Protein AF-A0A816W2F0-F1 (afdb_monomer_lite)

Sequence (59 aa):
TLSNDALFGSYLNVADPNEPNWKQRFFDSQAMYDRLKSIKQVADPQGLFICKNCVGSDD

pLDDT: mean 90.83, std 13.06, range [43.97, 98.62]

Radius of gyration: 12.19 Å; chains: 1; bounding box: 40×15×25 Å

InterPro domains:
  IPR012951 Berberine/berberine-like [PF08031] (10-49)
  IPR016169 FAD-binding, type PCMH, subdomain 2 [G3DSA:3.30.465.10] (23-49)

Structure (mmCIF, N/CA/C/O backbone):
data_AF-A0A816W2F0-F1
#
_entry.id   AF-A0A816W2F0-F1
#
loop_
_atom_site.group_PDB
_atom_site.id
_atom_site.type_symbol
_atom_site.label_atom_id
_atom_site.label_alt_id
_atom_site.label_comp_id
_atom_site.label_asym_id
_atom_site.label_entity_id
_atom_site.label_seq_id
_atom_site.pdbx_PDB_ins_code
_atom_site.Cartn_x
_atom_site.Cartn_y
_atom_site.Cartn_z
_atom_site.occupancy
_atom_site.B_iso_or_equiv
_atom_site.auth_seq_id
_atom_site.auth_comp_id
_atom_site.auth_asym_id
_atom_site.auth_atom_id
_atom_site.pdbx_PDB_model_num
ATOM 1 N N . THR A 1 1 ? 24.535 -4.842 3.550 1.00 43.97 1 THR A N 1
ATOM 2 C CA . THR A 1 1 ? 24.329 -4.635 2.102 1.00 43.97 1 THR A CA 1
ATOM 3 C C . THR A 1 1 ? 22.878 -4.261 1.934 1.00 43.97 1 THR A C 1
ATOM 5 O O . THR A 1 1 ? 22.043 -5.040 2.371 1.00 43.97 1 THR A O 1
ATOM 8 N N . LEU A 1 2 ? 22.562 -3.059 1.448 1.00 48.97 2 LEU A N 1
ATOM 9 C CA . LEU A 1 2 ? 21.169 -2.721 1.136 1.00 48.97 2 LEU A CA 1
ATOM 10 C C . LEU A 1 2 ? 20.705 -3.717 0.067 1.00 48.97 2 LEU A C 1
ATOM 12 O O . LEU A 1 2 ? 21.402 -3.887 -0.934 1.00 48.97 2 LEU A O 1
ATOM 16 N N . SER A 1 3 ? 19.611 -4.442 0.305 1.00 57.81 3 SER A N 1
ATOM 17 C CA . SER A 1 3 ? 19.024 -5.273 -0.744 1.00 57.81 3 SER A CA 1
ATOM 18 C C . SER A 1 3 ? 18.654 -4.355 -1.905 1.00 57.81 3 SER A C 1
ATOM 20 O O . SER A 1 3 ? 18.059 -3.299 -1.689 1.00 57.81 3 SER A O 1
ATOM 22 N N . ASN A 1 4 ? 19.001 -4.748 -3.132 1.00 56.72 4 ASN A N 1
ATOM 23 C CA . ASN A 1 4 ? 18.692 -3.986 -4.351 1.00 56.72 4 ASN A CA 1
ATOM 24 C C . ASN A 1 4 ? 17.193 -3.641 -4.490 1.00 56.72 4 ASN A C 1
ATOM 26 O O . ASN A 1 4 ? 16.842 -2.722 -5.223 1.00 56.72 4 ASN A O 1
ATOM 30 N N . ASP A 1 5 ? 16.323 -4.337 -3.756 1.00 57.75 5 ASP A N 1
ATOM 31 C CA . ASP A 1 5 ? 14.886 -4.079 -3.671 1.00 57.75 5 ASP A CA 1
ATOM 32 C C . ASP A 1 5 ? 14.494 -2.729 -3.057 1.00 57.75 5 ASP A C 1
ATOM 34 O O . ASP A 1 5 ? 13.375 -2.282 -3.280 1.00 57.75 5 ASP A O 1
ATOM 38 N N . ALA A 1 6 ? 15.383 -2.067 -2.310 1.00 60.97 6 ALA A N 1
ATOM 39 C CA . ALA A 1 6 ? 15.063 -0.823 -1.605 1.00 60.97 6 ALA A CA 1
ATOM 40 C C . ALA A 1 6 ? 15.325 0.461 -2.419 1.00 60.97 6 ALA A C 1
ATOM 42 O O . ALA A 1 6 ? 15.082 1.553 -1.914 1.00 60.97 6 ALA A O 1
ATOM 43 N N . LEU A 1 7 ? 15.865 0.366 -3.641 1.00 71.31 7 LEU A N 1
ATOM 44 C CA . LEU A 1 7 ? 16.316 1.543 -4.404 1.00 71.31 7 LEU A CA 1
ATOM 45 C C . LEU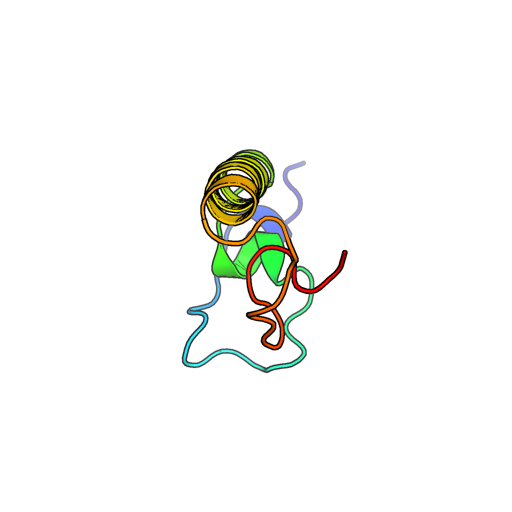 A 1 7 ? 15.329 2.027 -5.477 1.00 71.31 7 LEU A C 1
ATOM 47 O O . LEU A 1 7 ? 15.505 3.130 -5.991 1.00 71.31 7 LEU A O 1
ATOM 51 N N . PHE A 1 8 ? 14.310 1.237 -5.830 1.00 83.69 8 PHE A N 1
ATOM 52 C CA . PHE A 1 8 ? 13.412 1.543 -6.947 1.00 83.69 8 PHE A CA 1
ATOM 53 C C . PHE A 1 8 ? 11.946 1.319 -6.579 1.00 83.69 8 PHE A C 1
ATOM 55 O O . PHE A 1 8 ? 11.600 0.324 -5.945 1.00 83.69 8 PHE A O 1
ATOM 62 N N . GLY A 1 9 ? 11.086 2.236 -7.021 1.00 91.75 9 GLY A N 1
ATOM 63 C CA . GLY A 1 9 ? 9.635 2.144 -6.883 1.00 91.75 9 GLY A CA 1
ATOM 64 C C . GLY A 1 9 ? 8.939 1.872 -8.216 1.00 91.75 9 GLY A C 1
ATOM 65 O O . GLY A 1 9 ? 9.518 2.055 -9.288 1.00 91.75 9 GLY A O 1
ATOM 66 N N . SER A 1 10 ? 7.676 1.477 -8.127 1.00 94.25 10 SER A N 1
ATOM 67 C CA . SER A 1 10 ? 6.758 1.287 -9.247 1.00 94.25 10 SER A CA 1
ATOM 68 C C . SER A 1 10 ? 5.581 2.250 -9.085 1.00 94.25 10 SER A C 1
ATOM 70 O O . SER A 1 10 ? 5.069 2.458 -7.986 1.00 94.25 10 SER A O 1
ATOM 72 N N . TYR A 1 11 ? 5.126 2.860 -10.178 1.00 95.25 11 TYR A N 1
ATOM 73 C CA . TYR A 1 11 ? 3.971 3.752 -10.120 1.0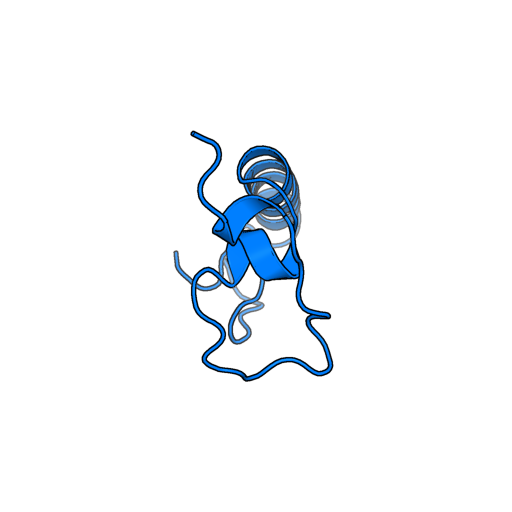0 95.25 11 TYR A CA 1
ATOM 74 C C . TYR A 1 11 ? 2.678 2.929 -10.096 1.00 95.25 11 TYR A C 1
ATOM 76 O O . TYR A 1 11 ? 2.320 2.320 -11.102 1.00 95.25 11 TYR A O 1
ATOM 84 N N . LEU A 1 12 ? 1.981 2.930 -8.952 1.00 95.81 12 LEU A N 1
ATOM 85 C CA . LEU A 1 12 ? 0.800 2.100 -8.654 1.00 95.81 12 LEU A CA 1
ATOM 86 C C . LEU A 1 12 ? -0.196 1.982 -9.820 1.00 95.81 12 LEU A C 1
ATOM 88 O O . LEU A 1 12 ? -0.656 0.889 -10.130 1.00 95.81 12 LEU A O 1
ATOM 92 N N . ASN A 1 13 ? -0.512 3.097 -10.485 1.00 96.31 13 ASN A N 1
ATOM 93 C CA . ASN A 1 13 ? -1.551 3.136 -11.518 1.00 96.31 13 ASN A CA 1
ATOM 94 C C . ASN A 1 1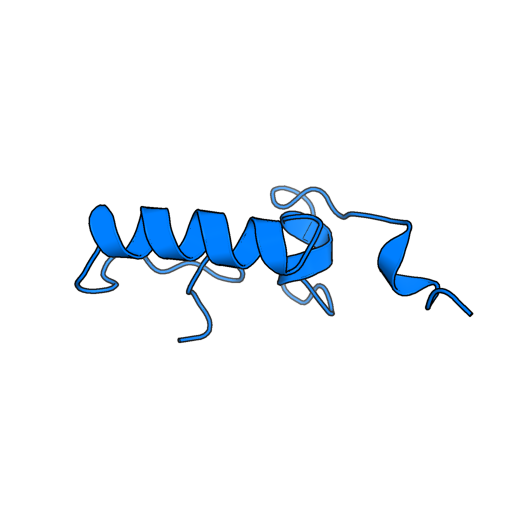3 ? -1.146 2.495 -12.860 1.00 96.31 13 ASN A C 1
ATOM 96 O O . ASN A 1 13 ? -2.005 2.336 -13.724 1.00 96.31 13 ASN A O 1
ATOM 100 N N . VAL A 1 14 ? 0.135 2.172 -13.071 1.00 96.56 14 VAL A N 1
ATOM 101 C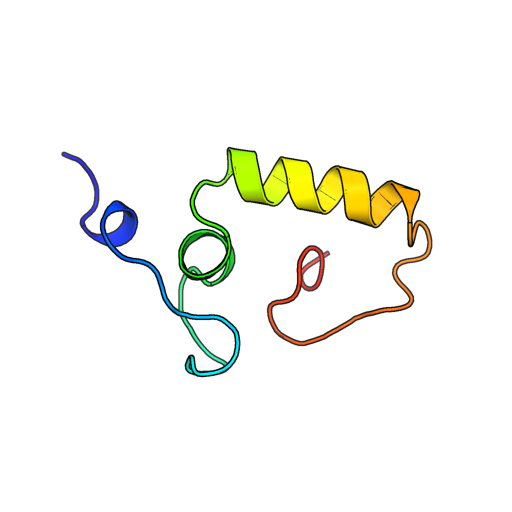 CA . VAL A 1 14 ? 0.651 1.594 -14.333 1.00 96.56 14 VAL A CA 1
ATOM 102 C C . VAL A 1 14 ? 1.567 0.383 -14.114 1.00 96.56 14 VAL A C 1
ATOM 104 O O . VAL A 1 14 ? 2.226 -0.065 -15.050 1.00 96.56 14 VAL A O 1
ATOM 107 N N . ALA A 1 15 ? 1.644 -0.126 -12.886 1.00 95.56 15 ALA A N 1
ATOM 108 C CA . ALA A 1 15 ? 2.458 -1.285 -12.545 1.00 95.56 15 ALA A CA 1
ATOM 109 C C . ALA A 1 15 ? 1.756 -2.608 -12.895 1.00 95.56 15 ALA A C 1
ATOM 111 O O . ALA A 1 15 ? 0.538 -2.655 -13.091 1.00 95.56 15 ALA A O 1
ATOM 112 N N . ASP A 1 16 ? 2.524 -3.700 -12.936 1.00 95.31 16 ASP A N 1
ATOM 113 C CA . ASP A 1 16 ? 1.957 -5.047 -13.031 1.00 95.31 16 ASP A CA 1
ATOM 114 C C . ASP A 1 16 ? 1.062 -5.306 -11.801 1.00 95.31 16 ASP A C 1
ATOM 116 O O . ASP A 1 16 ? 1.503 -5.099 -10.664 1.00 95.31 16 ASP A O 1
ATOM 120 N N . PRO A 1 17 ? -0.184 -5.788 -11.967 1.00 94.00 17 PRO A N 1
ATOM 121 C CA . PRO A 1 17 ? -1.008 -6.207 -10.839 1.00 94.00 17 PRO A CA 1
ATOM 122 C C . PRO A 1 17 ? -0.309 -7.221 -9.913 1.00 94.00 17 PRO A C 1
ATOM 124 O O . PRO A 1 17 ? -0.642 -7.313 -8.735 1.00 94.00 17 PRO A O 1
ATOM 127 N N . ASN A 1 18 ? 0.643 -8.003 -10.410 1.00 95.50 18 ASN A N 1
ATOM 128 C CA . ASN A 1 18 ? 1.401 -8.987 -9.642 1.00 95.50 18 ASN A CA 1
ATOM 129 C C . ASN A 1 18 ? 2.775 -8.468 -9.185 1.00 95.50 18 ASN A C 1
ATOM 131 O O . ASN A 1 18 ? 3.652 -9.285 -8.906 1.00 95.50 18 ASN A O 1
ATOM 135 N N . GLU A 1 19 ? 2.971 -7.144 -9.109 1.00 94.31 19 GLU A N 1
ATOM 136 C CA . GLU A 1 19 ? 4.213 -6.527 -8.629 1.00 94.31 19 GLU A CA 1
ATOM 137 C C . GLU A 1 19 ? 4.687 -7.180 -7.312 1.00 94.31 19 GLU A C 1
ATOM 139 O O . GLU A 1 19 ? 3.984 -7.126 -6.291 1.00 94.31 19 GLU A O 1
ATOM 144 N N . PRO A 1 20 ? 5.875 -7.808 -7.298 1.00 92.44 20 PRO A N 1
ATOM 145 C CA . PRO A 1 20 ? 6.440 -8.348 -6.073 1.00 92.44 20 PRO A CA 1
ATOM 146 C C . PRO A 1 20 ? 6.789 -7.207 -5.116 1.00 92.44 20 PRO A C 1
ATOM 148 O O . PRO A 1 20 ? 7.222 -6.135 -5.527 1.00 92.44 20 PRO A O 1
ATOM 151 N N . ASN A 1 21 ? 6.632 -7.433 -3.812 1.00 92.06 21 ASN A N 1
ATOM 152 C CA . ASN A 1 21 ? 6.906 -6.409 -2.795 1.00 92.06 21 ASN A CA 1
ATOM 153 C C . ASN A 1 21 ? 6.129 -5.092 -3.031 1.00 92.06 21 ASN A C 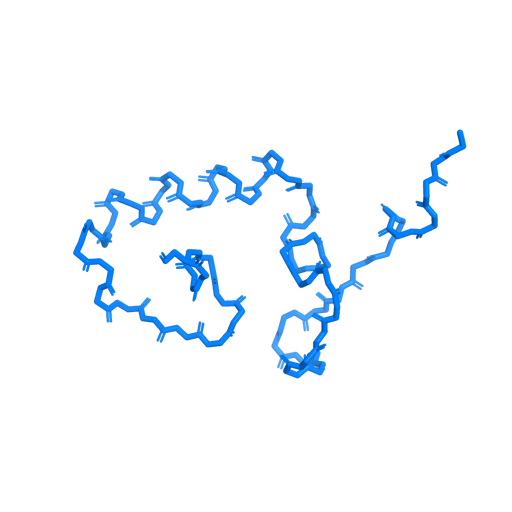1
ATOM 155 O O . ASN A 1 21 ? 6.609 -4.014 -2.673 1.00 92.06 21 ASN A O 1
ATOM 159 N N . TRP A 1 22 ? 4.920 -5.170 -3.608 1.00 94.94 22 TRP A N 1
ATOM 160 C CA . TRP A 1 22 ? 4.087 -4.021 -3.996 1.00 94.94 22 TRP A CA 1
ATOM 161 C C . TRP A 1 22 ? 3.935 -2.957 -2.905 1.00 94.94 22 TRP A C 1
ATOM 163 O O . TRP A 1 22 ? 3.909 -1.770 -3.211 1.00 94.94 22 TRP A O 1
ATOM 173 N N . LYS A 1 23 ? 3.889 -3.345 -1.623 1.00 95.56 23 LYS A N 1
ATOM 174 C CA . LYS A 1 23 ? 3.803 -2.392 -0.506 1.00 95.56 23 LYS A CA 1
ATOM 175 C C . LYS A 1 23 ? 4.956 -1.395 -0.523 1.00 95.56 23 LYS A C 1
ATOM 177 O O . LYS A 1 23 ? 4.735 -0.197 -0.407 1.00 95.56 23 LYS A O 1
ATOM 182 N N . GLN A 1 24 ? 6.174 -1.894 -0.699 1.00 93.19 24 GLN A N 1
ATOM 183 C CA . GLN A 1 24 ? 7.374 -1.066 -0.744 1.00 93.19 24 GLN A CA 1
ATOM 184 C C . GLN A 1 24 ? 7.511 -0.391 -2.109 1.00 93.19 24 GLN A C 1
ATOM 186 O O . GLN A 1 24 ? 7.784 0.801 -2.202 1.00 93.19 24 GLN A O 1
ATOM 191 N N . ARG A 1 25 ? 7.235 -1.131 -3.190 1.00 93.69 25 ARG A N 1
ATOM 192 C CA . ARG A 1 25 ? 7.339 -0.591 -4.551 1.00 93.69 25 ARG A CA 1
ATOM 193 C C . ARG A 1 25 ? 6.379 0.572 -4.794 1.00 93.69 25 ARG A C 1
ATOM 195 O O . ARG A 1 25 ? 6.759 1.512 -5.481 1.00 93.69 25 ARG A O 1
ATOM 202 N N . PHE A 1 26 ? 5.173 0.540 -4.230 1.00 95.94 26 PHE A N 1
ATOM 203 C CA . PHE A 1 26 ? 4.155 1.575 -4.441 1.00 95.94 26 PHE A CA 1
ATOM 204 C C . PHE A 1 26 ? 4.137 2.647 -3.351 1.00 95.94 26 PHE A C 1
ATOM 206 O O . PHE A 1 26 ? 3.802 3.794 -3.642 1.00 95.94 26 PHE A O 1
ATOM 213 N N . PHE A 1 27 ? 4.477 2.291 -2.109 1.00 95.69 27 PHE A N 1
ATOM 214 C CA . PHE A 1 27 ? 4.334 3.176 -0.947 1.00 95.69 27 PHE A CA 1
ATOM 215 C C . PHE A 1 27 ? 5.653 3.445 -0.212 1.00 95.69 27 PHE A C 1
ATOM 217 O O . PHE A 1 27 ? 5.617 3.934 0.914 1.00 95.69 27 PHE A O 1
ATOM 224 N N . ASP A 1 28 ? 6.794 3.192 -0.861 1.00 90.31 28 ASP A N 1
ATOM 225 C CA . ASP A 1 28 ? 8.150 3.460 -0.368 1.00 90.31 28 ASP A CA 1
ATOM 226 C C . ASP A 1 28 ? 8.576 2.539 0.795 1.00 90.31 28 ASP A C 1
ATOM 228 O O . ASP A 1 28 ? 8.828 1.348 0.605 1.00 90.31 28 ASP A O 1
ATOM 232 N N . SER A 1 29 ? 8.692 3.053 2.017 1.00 90.62 29 SER A N 1
ATOM 233 C CA . SER A 1 29 ? 9.162 2.268 3.160 1.00 90.62 29 SER A CA 1
ATOM 234 C C . SER A 1 29 ? 8.026 1.531 3.869 1.00 90.62 29 SER A C 1
ATOM 236 O O . SER A 1 29 ? 6.866 1.945 3.838 1.00 90.62 29 SER A O 1
ATOM 238 N N . GLN A 1 30 ? 8.368 0.477 4.620 1.00 91.75 30 GLN A N 1
ATOM 239 C CA . GLN A 1 30 ? 7.402 -0.183 5.508 1.00 91.75 30 GLN A CA 1
ATOM 240 C C . GLN A 1 30 ? 6.763 0.817 6.489 1.00 91.75 30 GLN A C 1
ATOM 242 O O . GLN A 1 30 ? 5.555 0.794 6.691 1.00 91.75 30 GLN A O 1
ATOM 247 N N . ALA A 1 31 ? 7.551 1.759 7.020 1.00 95.00 31 ALA A N 1
ATOM 248 C CA . ALA A 1 31 ? 7.055 2.800 7.919 1.00 95.00 31 ALA A CA 1
ATOM 249 C C . ALA A 1 31 ? 6.020 3.725 7.252 1.00 95.00 31 ALA A C 1
ATOM 251 O O . ALA A 1 31 ? 5.053 4.142 7.893 1.00 95.00 31 ALA A O 1
ATOM 252 N N . MET A 1 32 ? 6.194 4.042 5.964 1.00 96.12 32 MET A N 1
ATOM 253 C CA . MET A 1 32 ? 5.209 4.815 5.210 1.00 96.12 32 MET A CA 1
ATOM 254 C C . MET A 1 32 ? 3.935 4.004 4.959 1.00 96.12 32 MET A C 1
ATOM 256 O O . MET A 1 32 ? 2.837 4.519 5.178 1.00 96.12 32 MET A O 1
ATOM 260 N N . TYR A 1 33 ? 4.063 2.732 4.569 1.00 97.00 33 TYR A N 1
ATOM 261 C CA . TYR A 1 33 ? 2.914 1.842 4.400 1.00 97.00 33 TYR A CA 1
ATOM 262 C C . TYR A 1 33 ? 2.094 1.720 5.693 1.00 97.00 33 TYR A C 1
ATOM 264 O O . TYR A 1 33 ? 0.876 1.897 5.670 1.00 97.00 33 TYR A O 1
ATOM 272 N N . ASP A 1 34 ? 2.755 1.514 6.834 1.00 97.19 34 ASP A N 1
ATOM 273 C CA . ASP A 1 34 ? 2.104 1.403 8.145 1.00 97.19 34 ASP A CA 1
ATOM 274 C C . ASP A 1 34 ? 1.386 2.703 8.538 1.00 97.19 34 ASP A C 1
ATOM 276 O O . ASP A 1 34 ? 0.276 2.676 9.077 1.00 97.19 34 ASP A O 1
ATOM 280 N N . ARG A 1 35 ? 1.969 3.863 8.205 1.00 98.19 35 ARG A N 1
ATOM 281 C CA . ARG A 1 35 ? 1.320 5.169 8.389 1.00 98.19 35 ARG A CA 1
ATOM 282 C C . ARG A 1 35 ? 0.066 5.318 7.528 1.00 98.19 35 ARG A C 1
ATOM 284 O O . ARG A 1 35 ? -0.938 5.839 8.004 1.00 98.19 35 ARG A O 1
ATOM 291 N N . LEU A 1 36 ? 0.097 4.900 6.264 1.00 98.44 36 LEU A N 1
ATOM 292 C CA . LEU A 1 36 ? -1.094 4.942 5.411 1.00 98.44 36 LEU A CA 1
ATOM 293 C C . LEU A 1 36 ? -2.163 3.965 5.911 1.00 98.44 36 LEU A C 1
ATOM 295 O O . LEU A 1 36 ? -3.349 4.296 5.902 1.00 98.44 36 LEU A O 1
ATOM 299 N N . LYS A 1 37 ? -1.747 2.790 6.395 1.00 98.00 37 LYS A N 1
ATOM 300 C CA . LYS A 1 37 ? -2.644 1.786 6.967 1.00 98.00 37 LYS A CA 1
ATOM 301 C C . LYS A 1 37 ? -3.360 2.314 8.208 1.00 98.00 37 LYS A C 1
ATOM 303 O O . LYS A 1 37 ? -4.569 2.132 8.316 1.00 98.00 37 LYS A O 1
ATOM 308 N N . SER A 1 38 ? -2.673 3.034 9.094 1.00 98.38 38 SER A N 1
ATOM 309 C CA . SER A 1 38 ? -3.323 3.632 10.268 1.00 98.38 38 SER A CA 1
ATOM 310 C C . SER A 1 38 ? -4.356 4.702 9.891 1.00 98.38 38 SER A C 1
ATOM 312 O O . SER A 1 38 ? -5.427 4.759 10.489 1.00 98.38 38 SER A O 1
ATOM 314 N N . ILE A 1 39 ? -4.104 5.496 8.845 1.00 98.62 39 ILE A N 1
ATOM 315 C CA . ILE A 1 39 ? -5.091 6.448 8.306 1.00 98.62 39 ILE A CA 1
ATOM 316 C C . ILE A 1 39 ? -6.296 5.701 7.720 1.00 98.62 39 ILE A C 1
ATOM 318 O O . ILE A 1 39 ? -7.443 6.061 7.989 1.00 98.62 39 ILE A O 1
ATOM 322 N N . LYS A 1 40 ? -6.047 4.641 6.943 1.00 98.50 40 LYS A N 1
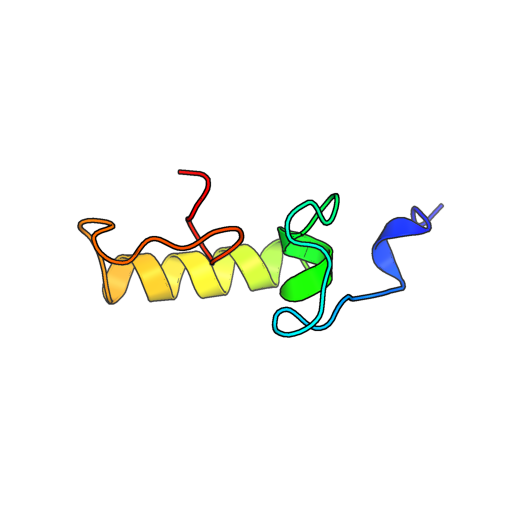ATOM 323 C CA . LYS A 1 40 ? -7.093 3.796 6.359 1.00 98.50 40 LYS A CA 1
ATOM 324 C C . LYS A 1 40 ? -7.975 3.165 7.436 1.00 98.50 40 LYS A C 1
ATOM 326 O O . LYS A 1 40 ? -9.184 3.173 7.268 1.00 98.50 40 LYS A O 1
ATOM 331 N N . GLN A 1 41 ? -7.405 2.702 8.546 1.00 98.19 41 GLN A N 1
ATOM 332 C CA . GLN A 1 41 ? -8.160 2.144 9.675 1.00 98.19 41 GLN A CA 1
ATOM 333 C C . GLN A 1 41 ? -9.098 3.165 10.334 1.00 98.19 41 GLN A C 1
ATOM 335 O O . GLN A 1 41 ? -10.157 2.788 10.825 1.00 98.19 41 GLN A O 1
ATOM 340 N N . VAL A 1 42 ? -8.745 4.454 10.331 1.00 98.44 42 VAL A N 1
ATOM 341 C CA . VAL A 1 42 ? -9.634 5.521 10.822 1.00 98.44 42 VAL A CA 1
ATOM 342 C C . VAL A 1 42 ? -10.753 5.813 9.820 1.00 98.44 42 VAL A C 1
ATOM 344 O O . VAL A 1 42 ? -11.900 5.997 10.216 1.00 98.44 42 VAL A O 1
ATOM 347 N N . ALA A 1 43 ? -10.427 5.872 8.527 1.00 98.31 43 ALA A N 1
ATOM 348 C CA . ALA A 1 43 ? -11.376 6.245 7.477 1.00 98.31 43 ALA A CA 1
ATOM 349 C C . ALA A 1 43 ? -12.310 5.099 7.043 1.00 98.31 43 ALA A C 1
ATOM 351 O O . ALA A 1 43 ? -13.435 5.344 6.620 1.00 98.31 43 ALA A O 1
ATOM 352 N N . ASP A 1 44 ? -11.838 3.858 7.125 1.00 98.44 44 ASP A N 1
ATOM 353 C CA . ASP A 1 44 ? -12.542 2.634 6.748 1.00 98.44 44 ASP A CA 1
ATOM 354 C C . ASP A 1 44 ? -12.263 1.523 7.779 1.00 98.44 44 ASP A C 1
ATOM 356 O O . ASP A 1 44 ? -11.551 0.556 7.493 1.00 98.44 44 ASP A O 1
ATOM 360 N N . PRO A 1 45 ? -12.802 1.656 9.004 1.00 97.00 45 PRO A N 1
ATOM 361 C CA . PRO A 1 45 ? -12.562 0.708 10.094 1.00 97.00 45 PRO A CA 1
ATOM 362 C C . PRO A 1 45 ? -13.170 -0.678 9.844 1.00 97.00 45 PRO A C 1
ATOM 364 O O . PRO A 1 45 ? -12.813 -1.635 10.524 1.00 97.00 45 PRO A O 1
ATOM 367 N N . GLN A 1 46 ? -14.109 -0.786 8.900 1.00 97.00 46 GLN A N 1
ATOM 368 C CA . GLN A 1 46 ? -14.766 -2.042 8.532 1.00 97.00 46 GLN A CA 1
ATOM 369 C C . GLN A 1 46 ? -14.096 -2.732 7.337 1.00 97.00 46 GLN A C 1
ATOM 371 O O . GLN A 1 46 ? -14.496 -3.840 6.989 1.00 97.00 46 GLN A O 1
ATOM 376 N N . GLY A 1 47 ? -13.101 -2.095 6.710 1.00 95.44 47 GLY A N 1
ATOM 377 C CA . GLY A 1 47 ? -12.399 -2.644 5.551 1.00 95.44 47 GLY A CA 1
ATOM 378 C C . GLY A 1 47 ? -13.301 -2.831 4.330 1.00 95.44 47 GLY A C 1
ATOM 379 O O . GLY A 1 47 ? -13.128 -3.788 3.584 1.00 95.44 47 GLY A O 1
ATOM 380 N N . LEU A 1 48 ? -14.288 -1.955 4.123 1.00 97.19 48 LEU A N 1
ATOM 381 C CA . LEU A 1 48 ? -15.248 -2.089 3.023 1.00 97.19 48 LEU A CA 1
ATOM 382 C C . LEU A 1 48 ? -14.634 -1.758 1.658 1.00 97.19 48 LEU A C 1
ATOM 384 O O . LEU A 1 48 ? -15.038 -2.330 0.646 1.00 97.19 48 LEU A O 1
ATOM 388 N N . PHE A 1 49 ? -13.673 -0.831 1.599 1.00 97.56 49 PHE A N 1
ATOM 389 C CA . PHE A 1 49 ? -13.070 -0.409 0.334 1.00 97.56 49 PHE A CA 1
ATOM 390 C C . PHE A 1 49 ? -11.761 -1.156 0.079 1.00 97.56 49 PHE A C 1
ATOM 392 O O . PHE A 1 49 ? -10.682 -0.691 0.465 1.00 97.56 49 PHE A O 1
ATOM 399 N N . ILE A 1 50 ? -11.883 -2.296 -0.603 1.00 95.75 50 ILE A N 1
ATOM 400 C CA . ILE A 1 50 ? -10.781 -3.188 -0.977 1.00 95.75 50 ILE A CA 1
ATOM 401 C C . ILE A 1 50 ? -10.479 -3.047 -2.472 1.00 95.75 50 ILE A C 1
ATOM 403 O O . ILE A 1 50 ? -11.378 -2.989 -3.310 1.00 95.75 50 ILE A O 1
ATOM 407 N N . CYS A 1 51 ? -9.194 -3.036 -2.814 1.00 96.00 51 CYS A N 1
ATOM 408 C CA . CYS A 1 51 ? -8.702 -3.135 -4.184 1.00 96.00 51 CYS A CA 1
ATOM 409 C C . CYS A 1 51 ? -7.345 -3.846 -4.210 1.00 96.00 51 CYS A C 1
ATOM 411 O O . CYS A 1 51 ? -6.641 -3.886 -3.203 1.00 96.00 51 CYS A O 1
ATOM 413 N N . LYS A 1 52 ? -6.981 -4.436 -5.354 1.00 96.00 52 LYS A N 1
ATOM 414 C CA . LYS A 1 52 ? -5.729 -5.192 -5.498 1.00 96.00 52 LYS A CA 1
ATOM 415 C C . LYS A 1 52 ? -4.520 -4.283 -5.245 1.00 96.00 52 LYS A C 1
ATOM 417 O O . LYS A 1 52 ? -4.392 -3.251 -5.897 1.00 96.00 52 LYS A O 1
ATOM 422 N N . ASN A 1 53 ? -3.652 -4.685 -4.314 1.00 96.25 53 ASN A N 1
ATOM 423 C CA . ASN A 1 53 ? -2.444 -3.962 -3.885 1.00 96.25 53 ASN A CA 1
ATOM 424 C C . ASN A 1 53 ? -2.703 -2.546 -3.334 1.00 96.25 53 ASN A C 1
ATOM 426 O O . ASN A 1 53 ? -1.818 -1.689 -3.329 1.00 96.25 53 ASN A O 1
ATOM 430 N N . CYS A 1 54 ? -3.919 -2.284 -2.859 1.00 97.19 54 CYS A N 1
ATOM 431 C CA . CYS A 1 54 ? -4.214 -1.089 -2.084 1.00 97.19 54 CYS A CA 1
ATOM 432 C C . CYS A 1 54 ? -3.750 -1.257 -0.635 1.00 97.19 54 CYS A C 1
ATOM 434 O O . CYS A 1 54 ? -3.598 -2.376 -0.142 1.00 97.19 54 CYS A O 1
ATOM 436 N N . VAL A 1 55 ? -3.549 -0.145 0.071 1.00 97.94 55 VAL A N 1
ATOM 437 C CA . VAL A 1 55 ? -3.177 -0.166 1.492 1.00 97.94 55 VAL A CA 1
ATOM 438 C C . VAL A 1 55 ? -4.218 -0.951 2.301 1.00 97.94 55 VAL A C 1
ATOM 440 O O . VAL A 1 55 ? -5.400 -0.609 2.280 1.00 97.94 55 VAL A O 1
ATOM 443 N N . GLY A 1 56 ? -3.765 -1.989 3.007 1.00 96.62 56 GLY A N 1
ATOM 444 C CA . GLY A 1 56 ? -4.600 -2.891 3.811 1.00 96.62 56 GLY A CA 1
ATOM 445 C C . GLY A 1 56 ? -5.330 -3.981 3.018 1.00 96.62 56 GLY A C 1
ATOM 446 O O . GLY A 1 56 ? -6.161 -4.673 3.584 1.00 96.62 56 GLY A O 1
ATOM 447 N N . SER A 1 57 ? -5.051 -4.149 1.719 1.00 95.38 57 SER A N 1
ATOM 448 C CA . SER A 1 57 ? -5.698 -5.186 0.890 1.00 95.38 57 SER A CA 1
ATOM 449 C C . SER A 1 57 ? -5.270 -6.624 1.202 1.00 95.38 57 SER A C 1
ATOM 451 O O . SER A 1 57 ? -5.827 -7.558 0.629 1.00 95.38 57 SER A O 1
ATOM 453 N N . ASP A 1 58 ? -4.275 -6.792 2.070 1.00 92.62 58 ASP A N 1
ATOM 454 C CA . ASP A 1 58 ? -3.702 -8.072 2.481 1.00 92.62 58 ASP A CA 1
ATOM 455 C C . ASP A 1 58 ? -3.987 -8.442 3.946 1.00 92.62 58 ASP A C 1
ATOM 457 O O . ASP A 1 58 ? -3.377 -9.375 4.468 1.00 92.62 58 ASP A O 1
ATOM 461 N N . ASP A 1 59 ? -4.882 -7.692 4.590 1.00 90.25 59 ASP A N 1
ATOM 462 C CA . ASP A 1 59 ? -5.406 -7.983 5.928 1.00 90.25 59 ASP A CA 1
ATOM 463 C C . ASP A 1 59 ? -6.436 -9.125 5.886 1.00 90.25 59 ASP A C 1
ATOM 465 O O . ASP A 1 59 ? -6.427 -9.944 6.836 1.00 90.25 59 ASP A O 1
#

Secondary structure (DSSP, 8-state):
---GGGS----GGGS-TT-TTHHHHHHSSHHHHHHHHHHHHHH-TT-----TT-TTTT-

Foldseek 3Di:
DPPPVQPAADDVVPDDLPDPPLLCRHQPDPVRLVVVLVVCCVVPVPPPDEDRSDRPNVD

Organism: NCBI:txid392030